Protein AF-E7AC68-F1 (afdb_monomer_lite)

pLDDT: mean 88.87, std 16.56, range [35.25, 98.62]

Sequence (133 aa):
MFVRCMLVILTFMCLEAKDFVIQCQKCIITANLNDAEIAKTKKEMGEEAFYVMADDANYENYDVMSYAEANHIPYVVVSEDYNYLVTPKQRVKMENKWGYWLYTQGKPIKFFLNLFEEDINAYFAIKNPKTPQ

Structure (mmCIF, N/CA/C/O backbone):
data_AF-E7AC68-F1
#
_entry.id   AF-E7AC68-F1
#
loop_
_atom_site.group_PDB
_atom_site.id
_atom_site.type_symbol
_atom_site.label_atom_id
_atom_site.label_alt_id
_atom_site.label_comp_id
_atom_site.label_asym_id
_atom_site.label_entity_id
_atom_site.label_seq_id
_atom_site.pdbx_PDB_ins_code
_atom_site.Cartn_x
_atom_site.Cartn_y
_atom_site.Cartn_z
_atom_site.occupancy
_atom_site.B_iso_or_equiv
_atom_site.auth_seq_id
_atom_site.auth_comp_id
_atom_site.auth_asym_id
_atom_site.auth_atom_id
_atom_site.pdbx_PDB_model_num
ATOM 1 N N . MET A 1 1 ? -34.885 -5.718 -44.916 1.00 35.25 1 MET A N 1
ATOM 2 C CA . MET A 1 1 ? -34.057 -4.720 -45.624 1.00 35.25 1 MET A CA 1
ATOM 3 C C . MET A 1 1 ? -32.816 -4.493 -44.779 1.00 35.25 1 MET A C 1
ATOM 5 O O . MET A 1 1 ? -32.934 -4.009 -43.664 1.00 35.25 1 MET A O 1
ATOM 9 N N . PHE A 1 2 ? -31.675 -4.994 -45.247 1.00 36.91 2 PHE A N 1
ATOM 10 C CA . PHE A 1 2 ? -30.381 -4.894 -44.576 1.00 36.91 2 PHE A CA 1
ATOM 11 C C . PHE A 1 2 ? -29.896 -3.442 -44.608 1.00 36.91 2 PHE A C 1
ATOM 13 O O . PHE A 1 2 ? -29.739 -2.888 -45.693 1.00 36.91 2 PHE A O 1
ATOM 20 N N . VAL A 1 3 ? -29.598 -2.852 -43.450 1.00 38.88 3 VAL A N 1
ATOM 21 C CA . VAL A 1 3 ? -28.710 -1.686 -43.383 1.00 38.88 3 VAL A CA 1
ATOM 22 C C . VAL A 1 3 ? -27.407 -2.161 -42.755 1.00 38.88 3 VAL A C 1
ATOM 24 O O . VAL A 1 3 ? -27.360 -2.586 -41.605 1.00 38.88 3 VAL A O 1
ATOM 27 N N . ARG A 1 4 ? -26.376 -2.182 -43.602 1.00 40.53 4 ARG A N 1
ATOM 28 C CA . ARG A 1 4 ? -24.995 -2.575 -43.322 1.00 40.53 4 ARG A CA 1
ATOM 29 C C . ARG A 1 4 ? -24.424 -1.747 -42.165 1.00 40.53 4 ARG A C 1
ATOM 31 O O . ARG A 1 4 ? -24.218 -0.548 -42.330 1.00 40.53 4 ARG A O 1
ATOM 38 N N . CYS A 1 5 ? -24.071 -2.396 -41.056 1.00 38.50 5 CYS A N 1
ATOM 39 C CA . CYS A 1 5 ? -23.055 -1.874 -40.144 1.00 38.50 5 CYS A CA 1
ATOM 40 C C . CYS A 1 5 ? -21.716 -1.885 -40.888 1.00 38.50 5 CYS A C 1
ATOM 42 O O . CYS A 1 5 ? -21.125 -2.945 -41.101 1.00 38.50 5 CYS A O 1
ATOM 44 N N . MET A 1 6 ? -21.274 -0.716 -41.353 1.00 41.50 6 MET A N 1
ATOM 45 C CA . MET A 1 6 ? -19.919 -0.552 -41.861 1.00 41.50 6 MET A CA 1
ATOM 46 C C . MET A 1 6 ? -18.931 -0.719 -40.708 1.00 41.50 6 MET A C 1
ATOM 48 O O . MET A 1 6 ? -18.963 -0.018 -39.702 1.00 41.50 6 MET A O 1
ATOM 52 N N . LEU A 1 7 ? -18.079 -1.708 -40.920 1.00 47.94 7 LEU A N 1
ATOM 53 C CA . LEU A 1 7 ? -16.932 -2.138 -40.154 1.00 47.94 7 LEU A CA 1
ATOM 54 C C . LEU A 1 7 ? -15.929 -0.977 -39.977 1.00 47.94 7 LEU A C 1
ATOM 56 O O . LEU A 1 7 ? -15.201 -0.644 -40.907 1.00 47.94 7 LEU A O 1
ATOM 60 N N . VAL A 1 8 ? -15.853 -0.388 -38.784 1.00 49.81 8 VAL A N 1
ATOM 61 C CA . VAL A 1 8 ? -14.623 0.257 -38.297 1.00 49.81 8 VAL A CA 1
ATOM 62 C C . VAL A 1 8 ? -14.262 -0.464 -37.011 1.00 49.81 8 VAL A C 1
ATOM 64 O O . VAL A 1 8 ? -14.712 -0.119 -35.923 1.00 49.81 8 VAL A O 1
ATOM 67 N N . ILE A 1 9 ? -13.496 -1.542 -37.169 1.00 51.72 9 ILE A N 1
ATOM 68 C CA . ILE A 1 9 ? -12.857 -2.249 -36.064 1.00 51.72 9 ILE A CA 1
ATOM 69 C C . ILE A 1 9 ? -11.737 -1.331 -35.561 1.00 51.72 9 ILE A C 1
ATOM 71 O O . ILE A 1 9 ? -10.579 -1.467 -35.940 1.00 51.72 9 ILE A O 1
ATOM 75 N N . LEU A 1 10 ? -12.087 -0.360 -34.717 1.00 48.66 10 LEU A N 1
ATOM 76 C CA 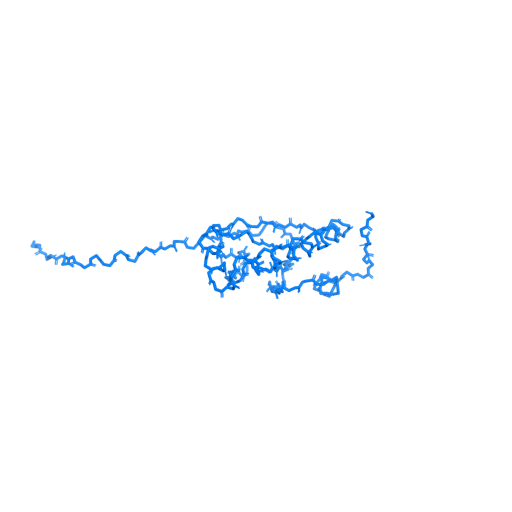. LEU A 1 10 ? -11.217 -0.052 -33.595 1.00 48.66 10 LEU A CA 1
ATOM 77 C C . LEU A 1 10 ? -11.518 -1.141 -32.570 1.00 48.66 10 LEU A C 1
ATOM 79 O O . LEU A 1 10 ? -12.492 -1.052 -31.825 1.00 48.66 10 LEU A O 1
ATOM 83 N N . THR A 1 11 ? -10.697 -2.188 -32.537 1.00 51.22 11 THR A N 1
ATOM 84 C CA . THR A 1 11 ? -10.521 -2.987 -31.323 1.00 51.22 11 THR A CA 1
ATOM 85 C C . THR A 1 11 ? -9.937 -2.064 -30.259 1.00 51.22 11 THR A C 1
ATOM 87 O O . THR A 1 11 ? -8.739 -2.072 -29.990 1.00 51.22 11 THR A O 1
ATOM 90 N N . PHE A 1 12 ? -10.785 -1.224 -29.666 1.00 48.56 12 PHE A N 1
ATOM 91 C CA . PHE A 1 12 ? -10.579 -0.786 -28.301 1.00 48.56 12 PHE A CA 1
ATOM 92 C C . PHE A 1 12 ? -10.606 -2.084 -27.504 1.00 48.56 12 PHE A C 1
ATOM 94 O O . PHE A 1 12 ? -11.666 -2.677 -27.306 1.00 48.56 12 PHE A O 1
ATOM 101 N N . MET A 1 13 ? -9.426 -2.593 -27.150 1.00 41.75 13 MET A N 1
ATOM 102 C CA . MET A 1 13 ? -9.317 -3.591 -26.100 1.00 41.75 13 MET A CA 1
ATOM 103 C C . MET A 1 13 ? -9.904 -2.910 -24.868 1.00 41.75 13 MET A C 1
ATOM 105 O O . MET A 1 13 ? -9.246 -2.096 -24.225 1.00 41.75 13 MET A O 1
ATOM 109 N N . CYS A 1 14 ? -11.192 -3.135 -24.620 1.00 49.16 14 CYS A N 1
ATOM 110 C CA . CYS A 1 14 ? -11.835 -2.728 -23.390 1.00 49.16 14 CYS A CA 1
ATOM 111 C C . CYS A 1 14 ? -11.224 -3.641 -22.333 1.00 49.16 14 CYS A C 1
ATOM 113 O O . CYS A 1 14 ? -11.700 -4.750 -22.114 1.00 49.16 14 CYS A O 1
ATOM 115 N N . LEU A 1 15 ? -10.073 -3.230 -21.797 1.00 53.75 15 LEU A N 1
ATOM 116 C CA . LEU A 1 15 ? -9.443 -3.893 -20.673 1.00 53.75 15 LEU A CA 1
ATOM 117 C C . LEU A 1 15 ? -10.456 -3.761 -19.534 1.00 53.75 15 LEU A C 1
ATOM 119 O O . LEU A 1 15 ? -10.625 -2.674 -18.979 1.00 53.75 15 LEU A O 1
ATOM 123 N N . GLU A 1 16 ? -11.234 -4.815 -19.284 1.00 61.59 16 GLU A N 1
ATOM 124 C CA . GLU A 1 16 ? -12.208 -4.798 -18.202 1.00 61.59 16 GLU A CA 1
ATOM 125 C C . GLU A 1 16 ? -11.437 -4.633 -16.903 1.00 61.59 16 GLU A C 1
ATOM 127 O O . GLU A 1 16 ? -10.664 -5.497 -16.486 1.00 61.59 16 GLU A O 1
ATOM 132 N N . ALA A 1 17 ? -11.595 -3.468 -16.288 1.00 69.56 17 ALA A N 1
ATOM 133 C CA . ALA A 1 17 ? -10.950 -3.208 -15.029 1.00 69.56 17 ALA A CA 1
ATOM 134 C C . ALA A 1 17 ? -11.585 -4.098 -13.959 1.00 69.56 17 ALA A C 1
ATOM 136 O O . ALA A 1 17 ? -12.784 -4.000 -13.704 1.00 69.56 17 ALA A O 1
ATOM 137 N N . LYS A 1 18 ? -10.778 -4.964 -13.342 1.00 88.06 18 LYS A N 1
ATOM 138 C CA . LYS A 1 18 ? -11.257 -5.886 -12.315 1.00 88.06 18 LYS A CA 1
ATOM 139 C C . LYS A 1 18 ? -11.355 -5.197 -10.955 1.00 88.06 18 LYS A C 1
ATOM 141 O O . LYS A 1 18 ? -10.482 -4.413 -10.564 1.00 88.06 18 LYS A O 1
ATOM 146 N N . ASP A 1 19 ? -12.407 -5.555 -10.230 1.00 95.31 19 ASP A N 1
ATOM 147 C CA . ASP A 1 19 ? -12.759 -5.013 -8.921 1.00 95.31 19 ASP A CA 1
ATOM 148 C C . ASP A 1 19 ? -12.363 -5.989 -7.808 1.00 95.31 19 ASP A C 1
ATOM 150 O O . ASP A 1 19 ? -12.799 -7.140 -7.794 1.00 95.31 19 ASP A O 1
ATOM 154 N N . PHE A 1 20 ? -11.556 -5.525 -6.856 1.00 97.00 20 PHE A N 1
ATOM 155 C CA . PHE A 1 20 ? -11.226 -6.261 -5.642 1.00 97.00 20 PHE A CA 1
ATOM 156 C C . PHE A 1 20 ? -12.180 -5.847 -4.519 1.00 97.00 20 PHE A C 1
ATOM 158 O O . PHE A 1 20 ? -12.154 -4.707 -4.050 1.00 97.00 20 PHE A O 1
ATOM 165 N N . VAL A 1 21 ? -13.033 -6.770 -4.071 1.00 97.06 21 VAL A N 1
ATOM 166 C CA . VAL A 1 21 ? -13.990 -6.510 -2.985 1.00 97.06 21 VAL A CA 1
ATOM 167 C C . VAL A 1 21 ? -13.315 -6.730 -1.633 1.00 97.06 21 VAL A C 1
ATOM 169 O O . VAL A 1 21 ? -12.967 -7.857 -1.283 1.00 97.06 21 VAL A O 1
ATOM 172 N N . ILE A 1 22 ? -13.175 -5.664 -0.844 1.00 97.19 22 ILE A N 1
ATOM 173 C CA . ILE A 1 22 ? -12.537 -5.712 0.475 1.00 97.19 22 ILE A CA 1
ATOM 174 C C . ILE A 1 22 ? -13.448 -6.437 1.476 1.00 97.19 22 ILE A C 1
ATOM 176 O O . ILE A 1 22 ? -14.560 -5.989 1.754 1.00 97.19 22 ILE A O 1
ATOM 180 N N . GLN A 1 23 ? -12.944 -7.529 2.060 1.00 95.25 23 GLN A N 1
ATOM 181 C CA . GLN A 1 23 ? -13.667 -8.362 3.037 1.00 95.25 23 GLN A CA 1
ATOM 182 C C . GLN A 1 23 ? -13.300 -8.063 4.504 1.00 95.25 23 GLN A C 1
ATOM 184 O O . GLN A 1 23 ? -13.963 -8.537 5.424 1.00 95.25 23 GLN A O 1
ATOM 189 N N . CYS A 1 24 ? -12.238 -7.292 4.752 1.00 95.69 24 CYS A N 1
ATOM 190 C CA . CYS A 1 24 ? -11.786 -6.948 6.101 1.00 95.69 24 CYS A CA 1
ATOM 191 C C . CYS A 1 24 ? -12.681 -5.850 6.721 1.00 95.69 24 CYS A C 1
ATOM 193 O O . CYS A 1 24 ? -13.267 -5.042 6.006 1.00 95.69 24 CYS A O 1
ATOM 195 N N . GLN A 1 25 ? -12.753 -5.747 8.053 1.00 96.00 25 GLN A N 1
ATOM 196 C CA . GLN A 1 25 ? -13.330 -4.555 8.712 1.00 96.00 25 GLN A CA 1
ATOM 197 C C . GLN A 1 25 ? -12.326 -3.398 8.803 1.00 96.00 25 GLN A C 1
ATOM 199 O O . GLN A 1 25 ? -12.706 -2.227 8.847 1.00 96.00 25 GLN A O 1
ATOM 204 N N . LYS A 1 26 ? -11.040 -3.746 8.851 1.00 97.31 26 LYS A N 1
ATOM 205 C CA . LYS A 1 26 ? -9.886 -2.860 8.927 1.00 97.31 26 LYS A CA 1
ATOM 206 C C . LYS A 1 26 ? -8.702 -3.597 8.305 1.00 97.31 26 LYS A C 1
ATOM 208 O O . LYS A 1 26 ? -8.488 -4.740 8.697 1.00 97.31 26 LYS A O 1
ATOM 213 N N . CYS A 1 27 ? -7.972 -3.001 7.368 1.00 98.44 27 CYS A N 1
ATOM 214 C CA . CYS A 1 27 ? -6.759 -3.605 6.808 1.00 98.44 27 CYS A CA 1
ATOM 215 C C . CYS A 1 27 ? -5.858 -2.584 6.109 1.00 98.44 27 CYS A C 1
ATOM 217 O O . CYS A 1 27 ? -6.299 -1.484 5.758 1.00 98.44 27 CYS A O 1
ATOM 219 N N . ILE A 1 28 ? -4.601 -2.986 5.932 1.00 98.62 28 ILE A N 1
ATOM 220 C CA . ILE A 1 28 ? -3.636 -2.366 5.025 1.00 98.62 28 ILE A CA 1
ATOM 221 C C . ILE A 1 28 ? -3.632 -3.204 3.750 1.00 98.62 28 ILE A C 1
ATOM 223 O O . ILE A 1 28 ? -3.690 -4.433 3.809 1.00 98.62 28 ILE A O 1
ATOM 227 N N . ILE A 1 29 ? -3.632 -2.537 2.606 1.00 98.38 29 ILE A N 1
ATOM 228 C CA . ILE A 1 29 ? -3.738 -3.160 1.294 1.00 98.38 29 ILE A CA 1
ATOM 229 C C . ILE A 1 29 ? -2.581 -2.657 0.432 1.00 98.38 29 ILE A C 1
ATOM 231 O O . ILE A 1 29 ? -2.332 -1.453 0.413 1.00 98.38 29 ILE A O 1
ATOM 235 N N . THR A 1 30 ? -1.923 -3.547 -0.302 1.00 97.25 30 THR A N 1
ATOM 236 C CA . THR A 1 30 ? -0.949 -3.227 -1.359 1.00 97.25 30 THR A CA 1
ATOM 237 C C . THR A 1 30 ? -1.316 -3.954 -2.646 1.00 97.25 30 THR A C 1
ATOM 239 O O . THR A 1 30 ? -2.258 -4.751 -2.663 1.00 97.25 30 THR A O 1
ATOM 242 N N . ALA A 1 31 ? -0.619 -3.663 -3.743 1.00 95.31 31 ALA A N 1
ATOM 243 C CA . ALA A 1 31 ? -0.891 -4.276 -5.035 1.00 95.31 31 ALA A CA 1
ATOM 244 C C . ALA A 1 31 ? 0.391 -4.780 -5.700 1.00 95.31 31 ALA A C 1
ATOM 246 O O . ALA A 1 31 ? 1.417 -4.106 -5.679 1.00 95.31 31 ALA A O 1
ATOM 247 N N . ASN A 1 32 ? 0.301 -5.941 -6.344 1.00 92.38 32 ASN A N 1
ATOM 248 C CA . ASN A 1 32 ? 1.342 -6.414 -7.247 1.00 92.38 32 ASN A CA 1
ATOM 249 C C . ASN A 1 32 ? 1.291 -5.645 -8.567 1.00 92.38 32 ASN A C 1
ATOM 251 O O . ASN A 1 32 ? 0.227 -5.227 -9.027 1.00 92.38 32 ASN A O 1
ATOM 255 N N . LEU A 1 33 ? 2.446 -5.503 -9.202 1.00 91.44 33 LEU A N 1
ATOM 256 C CA . LEU A 1 33 ? 2.567 -4.942 -10.543 1.00 91.44 33 LEU A CA 1
ATOM 257 C C . LEU A 1 33 ? 2.546 -6.067 -11.569 1.00 91.44 33 LEU A C 1
ATOM 259 O O . LEU A 1 33 ? 3.099 -7.137 -11.326 1.00 91.44 33 LEU A O 1
ATOM 263 N N . ASN A 1 34 ? 1.950 -5.812 -12.728 1.00 90.56 34 ASN A N 1
ATOM 264 C CA . ASN A 1 34 ? 2.065 -6.727 -13.858 1.00 90.56 34 ASN A CA 1
ATOM 265 C C . ASN A 1 34 ? 3.364 -6.481 -14.646 1.00 90.56 34 ASN A C 1
ATOM 267 O O . ASN A 1 34 ? 3.996 -5.426 -14.547 1.00 90.56 34 ASN A O 1
ATOM 271 N N . ASP A 1 35 ? 3.729 -7.443 -15.493 1.00 93.00 35 ASP A N 1
ATOM 272 C CA . ASP A 1 35 ? 4.949 -7.387 -16.307 1.00 93.00 35 ASP A CA 1
ATOM 273 C C . ASP A 1 35 ? 5.036 -6.135 -17.191 1.00 93.00 35 ASP A C 1
ATOM 275 O O . ASP A 1 35 ? 6.122 -5.595 -17.405 1.00 93.00 35 ASP A O 1
ATOM 279 N N . ALA A 1 36 ? 3.902 -5.643 -17.705 1.00 92.06 36 ALA A N 1
ATOM 280 C CA . ALA A 1 36 ? 3.873 -4.453 -18.552 1.00 92.06 36 ALA A CA 1
ATOM 281 C C . ALA A 1 36 ? 4.147 -3.171 -17.748 1.00 92.06 36 ALA A C 1
ATOM 283 O O . ALA A 1 36 ? 4.865 -2.290 -18.227 1.00 92.06 36 ALA A O 1
ATOM 284 N N . GLU A 1 37 ? 3.614 -3.075 -16.528 1.00 91.81 37 GLU A N 1
ATOM 285 C CA . GLU A 1 37 ? 3.907 -2.001 -15.576 1.00 91.81 37 GLU A CA 1
ATOM 286 C C . GLU A 1 37 ? 5.392 -2.025 -15.191 1.00 91.81 37 GLU A C 1
ATOM 288 O O . GLU A 1 37 ? 6.068 -1.006 -15.327 1.00 91.81 37 GLU A O 1
ATOM 293 N N . ILE A 1 38 ? 5.933 -3.197 -14.837 1.00 93.94 38 ILE A N 1
ATOM 294 C CA . ILE A 1 38 ? 7.356 -3.381 -14.507 1.00 93.94 38 ILE A CA 1
ATOM 295 C C . ILE A 1 38 ? 8.253 -2.969 -15.680 1.00 93.94 38 ILE A C 1
ATOM 297 O O . ILE A 1 38 ? 9.181 -2.174 -15.512 1.00 93.94 38 ILE A O 1
ATOM 301 N N . ALA A 1 39 ? 7.975 -3.472 -16.886 1.00 96.12 39 ALA A N 1
ATOM 302 C CA . ALA A 1 39 ? 8.764 -3.166 -18.077 1.00 96.12 39 ALA A CA 1
ATOM 303 C C . ALA A 1 39 ? 8.729 -1.670 -18.419 1.00 96.12 39 ALA A C 1
ATOM 305 O O . ALA A 1 39 ? 9.751 -1.093 -18.804 1.00 96.12 39 ALA A O 1
ATOM 306 N N . LYS A 1 40 ? 7.568 -1.026 -18.256 1.00 94.38 40 LYS A N 1
ATOM 307 C CA . LYS A 1 40 ? 7.425 0.418 -18.444 1.00 94.38 40 LYS A CA 1
ATOM 308 C C . LYS A 1 40 ? 8.269 1.189 -17.428 1.00 94.38 40 LYS A C 1
ATOM 310 O O . LYS A 1 40 ? 9.044 2.048 -17.840 1.00 94.38 40 LYS A O 1
ATOM 315 N N . THR A 1 41 ? 8.178 0.855 -16.143 1.00 92.75 41 THR A N 1
ATOM 316 C CA . THR A 1 41 ? 8.941 1.534 -15.088 1.00 92.75 41 THR A CA 1
ATOM 317 C C . THR A 1 41 ? 10.450 1.370 -15.289 1.00 92.75 41 THR A C 1
ATOM 319 O O . THR A 1 41 ? 11.174 2.365 -15.275 1.00 92.75 41 THR A O 1
ATOM 322 N N . LYS A 1 42 ? 10.928 0.156 -15.611 1.00 96.81 42 LYS A N 1
ATOM 323 C CA . LYS A 1 42 ? 12.336 -0.092 -15.977 1.00 96.81 42 LYS A CA 1
ATOM 324 C C . LYS A 1 42 ? 12.802 0.777 -17.143 1.00 96.81 42 LYS A C 1
ATOM 326 O O . LYS A 1 42 ? 13.910 1.306 -17.116 1.00 96.81 42 LYS A O 1
ATOM 331 N N . LYS A 1 43 ? 11.964 0.943 -18.169 1.00 97.31 43 LYS A N 1
ATOM 332 C CA . LYS A 1 43 ? 12.278 1.789 -19.327 1.00 97.31 43 LYS A CA 1
ATOM 333 C C . LYS A 1 43 ? 12.351 3.274 -18.961 1.00 97.31 43 LYS A C 1
ATOM 335 O O . LYS A 1 43 ? 13.164 3.990 -19.537 1.00 97.31 43 LYS A O 1
ATOM 340 N N . GLU A 1 44 ? 11.492 3.736 -18.058 1.00 95.88 44 GLU A N 1
ATOM 341 C CA . GLU A 1 44 ? 11.402 5.148 -17.669 1.00 95.88 44 GLU A CA 1
ATOM 342 C C . GLU A 1 44 ? 12.550 5.586 -16.755 1.00 95.88 44 GLU A C 1
ATOM 344 O O . GLU A 1 44 ? 13.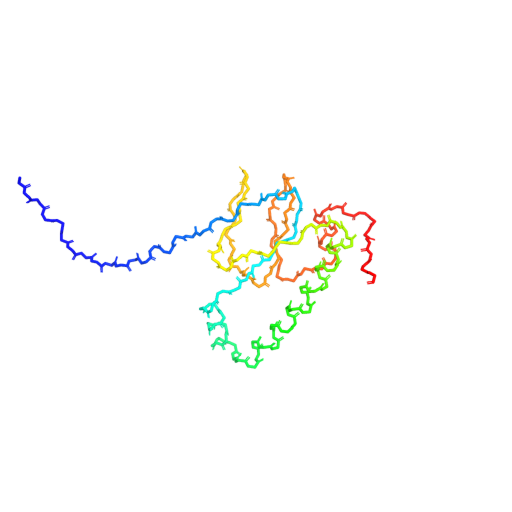061 6.691 -16.929 1.00 95.88 44 GLU A O 1
ATOM 349 N N . MET A 1 45 ? 12.982 4.736 -15.818 1.00 95.62 45 MET A N 1
ATOM 350 C CA . MET A 1 45 ? 13.999 5.106 -14.821 1.00 95.62 45 MET A CA 1
ATOM 351 C C . MET A 1 45 ? 15.368 4.443 -15.016 1.00 95.62 45 MET A C 1
ATOM 353 O O . MET A 1 45 ? 16.346 4.869 -14.407 1.00 95.62 45 MET A O 1
ATOM 357 N N . GLY A 1 46 ? 15.455 3.431 -15.879 1.00 97.62 46 GLY A N 1
ATOM 358 C CA . GLY A 1 46 ? 16.624 2.568 -16.007 1.00 97.62 46 GLY A CA 1
ATOM 359 C C . GLY A 1 46 ? 16.528 1.343 -15.096 1.00 97.62 46 GLY A C 1
ATOM 360 O O . GLY A 1 46 ? 15.954 1.388 -14.010 1.00 97.62 46 GLY A O 1
ATOM 361 N N . GLU A 1 47 ? 17.088 0.226 -15.554 1.00 96.94 47 GLU A N 1
ATOM 362 C CA . GLU A 1 47 ? 16.944 -1.064 -14.874 1.00 96.94 47 GLU A CA 1
ATOM 363 C C . GLU A 1 47 ? 17.647 -1.111 -13.507 1.00 96.94 47 GLU A C 1
ATOM 365 O O . GLU A 1 47 ? 17.052 -1.577 -12.541 1.00 96.94 47 GLU A O 1
ATOM 370 N N . GLU A 1 48 ? 18.853 -0.553 -13.391 1.00 97.19 48 GLU A N 1
ATOM 371 C CA . GLU A 1 48 ? 19.568 -0.470 -12.106 1.00 97.19 48 GLU A CA 1
ATOM 372 C C . GLU A 1 48 ? 18.778 0.341 -11.067 1.00 97.19 48 GLU A C 1
ATOM 374 O O . GLU A 1 48 ? 18.586 -0.098 -9.936 1.00 97.19 48 GLU A O 1
ATOM 379 N N . ALA A 1 49 ? 18.246 1.502 -11.465 1.00 97.19 49 ALA A N 1
ATOM 380 C CA . ALA A 1 49 ? 17.439 2.341 -10.581 1.00 97.19 49 ALA A CA 1
ATOM 381 C C . ALA A 1 49 ? 16.118 1.662 -10.184 1.00 97.19 49 ALA A C 1
ATOM 383 O O . ALA A 1 49 ? 15.664 1.821 -9.053 1.00 97.19 49 ALA A O 1
ATOM 384 N N . PHE A 1 50 ? 15.520 0.883 -11.092 1.00 96.00 50 PHE A N 1
ATOM 385 C CA . PHE A 1 50 ? 14.349 0.071 -10.776 1.00 96.00 50 PHE A CA 1
ATOM 386 C C . PHE A 1 50 ? 14.655 -0.952 -9.680 1.00 96.00 50 PHE A C 1
ATOM 388 O O . PHE A 1 50 ? 13.860 -1.084 -8.756 1.00 96.00 50 PHE A O 1
ATOM 395 N N . TYR A 1 51 ? 15.784 -1.663 -9.756 1.00 96.00 51 TYR A N 1
ATOM 396 C CA . TYR A 1 51 ? 16.113 -2.671 -8.746 1.00 96.00 51 TYR A CA 1
ATOM 397 C C . TYR A 1 51 ? 16.436 -2.063 -7.382 1.00 96.00 51 TYR A C 1
ATOM 399 O O . TYR A 1 51 ? 16.019 -2.634 -6.383 1.00 96.00 51 TYR A O 1
ATOM 407 N N . VAL A 1 52 ? 17.091 -0.898 -7.332 1.00 96.25 52 VAL A N 1
ATOM 408 C CA . VAL A 1 52 ? 17.282 -0.160 -6.069 1.00 96.25 52 VAL A CA 1
ATOM 409 C C . VAL A 1 52 ? 15.931 0.218 -5.458 1.00 96.25 52 VAL A C 1
ATOM 411 O O . VAL A 1 52 ? 15.667 -0.090 -4.304 1.00 96.25 52 VAL A O 1
ATOM 414 N N . MET A 1 53 ? 15.033 0.805 -6.254 1.00 93.12 53 MET A N 1
ATOM 415 C CA . MET A 1 53 ? 13.702 1.197 -5.782 1.00 93.12 53 MET A CA 1
ATOM 416 C C . MET A 1 53 ? 12.844 -0.006 -5.360 1.00 93.12 53 MET A C 1
ATOM 418 O O . MET A 1 53 ? 12.105 0.080 -4.383 1.00 93.12 53 MET A O 1
ATOM 422 N N . ALA A 1 54 ? 12.947 -1.134 -6.065 1.00 93.44 54 ALA A N 1
ATOM 423 C CA . ALA A 1 54 ? 12.247 -2.360 -5.698 1.00 93.44 54 ALA A CA 1
ATOM 424 C C . ALA A 1 54 ? 12.779 -2.961 -4.387 1.00 93.44 54 ALA A C 1
ATOM 426 O O . ALA A 1 54 ? 11.991 -3.495 -3.610 1.00 93.44 54 ALA A O 1
ATOM 427 N N . ASP A 1 55 ? 14.088 -2.877 -4.136 1.00 95.12 55 ASP A N 1
ATOM 428 C CA . ASP A 1 55 ? 14.698 -3.324 -2.881 1.00 95.12 55 ASP A CA 1
ATOM 429 C C . ASP A 1 55 ? 14.228 -2.464 -1.698 1.00 95.12 55 ASP A C 1
ATOM 431 O O . ASP A 1 55 ? 13.721 -3.005 -0.714 1.00 95.12 55 ASP A O 1
ATOM 435 N N . ASP A 1 56 ? 14.256 -1.134 -1.851 1.00 93.88 56 ASP A N 1
ATOM 436 C CA . ASP A 1 56 ? 13.729 -0.191 -0.856 1.00 93.88 56 ASP A CA 1
ATOM 437 C C . ASP A 1 56 ? 12.243 -0.464 -0.567 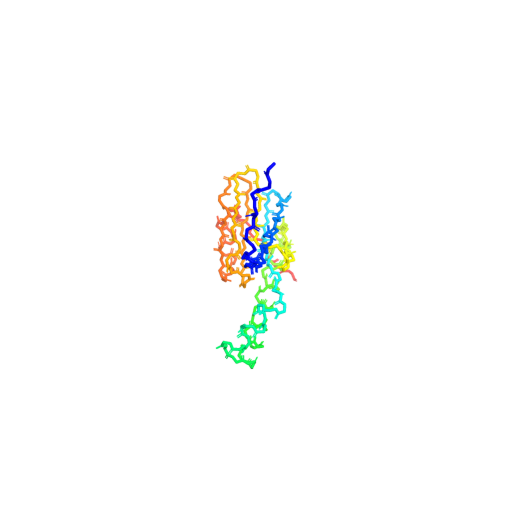1.00 93.88 56 ASP A C 1
ATOM 439 O O . ASP A 1 56 ? 11.833 -0.608 0.585 1.00 93.88 56 ASP A O 1
ATOM 443 N N . ALA A 1 57 ? 11.427 -0.626 -1.615 1.00 92.75 57 ALA A N 1
ATOM 444 C CA . ALA A 1 57 ? 10.007 -0.930 -1.468 1.00 92.75 57 ALA A CA 1
ATOM 445 C C . ALA A 1 57 ? 9.766 -2.281 -0.773 1.00 92.75 57 ALA A C 1
ATOM 447 O O . ALA A 1 57 ? 8.809 -2.420 -0.012 1.00 92.75 57 ALA A O 1
ATOM 448 N N . ASN A 1 58 ? 10.604 -3.292 -1.015 1.00 93.94 58 ASN A N 1
ATOM 449 C CA . ASN A 1 58 ? 10.500 -4.585 -0.337 1.00 93.94 58 ASN A CA 1
ATOM 450 C C . ASN A 1 58 ? 10.842 -4.472 1.151 1.00 93.94 58 ASN A C 1
ATOM 452 O O . ASN A 1 58 ? 10.134 -5.051 1.978 1.00 93.94 58 ASN A O 1
ATOM 456 N N . TYR A 1 59 ? 11.891 -3.718 1.486 1.00 94.62 59 TYR A N 1
ATOM 457 C CA . TYR A 1 59 ? 12.268 -3.441 2.868 1.00 94.62 59 TYR A CA 1
ATOM 458 C C . TYR A 1 59 ? 11.139 -2.706 3.611 1.00 94.62 59 TYR A C 1
ATOM 460 O O . TYR A 1 59 ? 10.690 -3.158 4.663 1.00 94.62 59 TYR A O 1
ATOM 468 N N . GLU A 1 60 ? 10.588 -1.643 3.021 1.00 93.25 60 GLU A N 1
ATOM 469 C CA . GLU A 1 60 ? 9.467 -0.903 3.614 1.00 93.25 60 GLU A CA 1
ATOM 470 C C . GLU A 1 60 ? 8.208 -1.772 3.768 1.00 93.25 60 GLU A C 1
ATOM 472 O O . GLU A 1 60 ? 7.547 -1.739 4.808 1.00 93.25 60 GLU A O 1
ATOM 477 N N . ASN A 1 61 ? 7.887 -2.600 2.767 1.00 94.56 61 ASN A N 1
ATOM 478 C CA . ASN A 1 61 ? 6.763 -3.535 2.847 1.00 94.56 61 ASN A CA 1
ATOM 479 C C . ASN A 1 61 ? 6.935 -4.527 4.005 1.00 94.56 61 ASN A C 1
ATOM 481 O O . ASN A 1 61 ? 5.954 -4.856 4.676 1.00 94.56 61 ASN A O 1
ATOM 485 N N . TYR A 1 62 ? 8.159 -5.008 4.245 1.00 95.12 62 TYR A N 1
ATOM 486 C CA . TYR A 1 62 ? 8.459 -5.898 5.364 1.00 95.12 62 TYR A CA 1
ATOM 487 C C . TYR A 1 62 ? 8.223 -5.209 6.714 1.00 95.12 62 TYR A C 1
ATOM 489 O O . TYR A 1 62 ? 7.572 -5.792 7.587 1.00 95.12 62 TYR A O 1
ATOM 497 N N . ASP A 1 63 ? 8.681 -3.967 6.870 1.00 95.56 63 ASP A N 1
ATOM 498 C CA . ASP A 1 63 ? 8.492 -3.192 8.101 1.00 95.56 63 ASP A CA 1
ATOM 499 C C . ASP A 1 63 ? 6.998 -2.939 8.373 1.00 95.56 63 ASP A C 1
ATOM 501 O O . ASP A 1 63 ? 6.495 -3.223 9.467 1.00 95.56 63 ASP A O 1
ATOM 505 N N . VAL A 1 64 ? 6.242 -2.510 7.354 1.00 97.25 64 VAL A N 1
ATOM 506 C CA . VAL A 1 64 ? 4.788 -2.296 7.461 1.00 97.25 64 VAL A CA 1
ATOM 507 C C . VAL A 1 64 ? 4.053 -3.599 7.779 1.00 97.25 64 VAL A C 1
ATOM 509 O O . VAL A 1 64 ? 3.160 -3.607 8.632 1.00 97.25 64 VAL A O 1
ATOM 512 N N . MET A 1 65 ? 4.402 -4.702 7.113 1.00 96.94 65 MET A N 1
ATOM 513 C CA . MET A 1 65 ? 3.786 -6.009 7.347 1.00 96.94 65 MET A CA 1
ATOM 514 C C . MET A 1 65 ? 4.035 -6.486 8.782 1.00 96.94 65 MET A C 1
ATOM 516 O O . MET A 1 65 ? 3.091 -6.894 9.459 1.00 96.94 65 MET A O 1
ATOM 520 N N . SER A 1 66 ? 5.273 -6.372 9.267 1.00 97.19 66 SER A N 1
ATOM 521 C CA . SER A 1 66 ? 5.660 -6.759 10.629 1.00 97.19 66 SER A CA 1
ATOM 522 C C . SER A 1 66 ? 4.903 -5.942 11.676 1.00 97.19 66 SER A C 1
ATOM 524 O O . SER A 1 66 ? 4.372 -6.476 12.656 1.00 97.19 66 SER A O 1
ATOM 526 N N . TYR A 1 67 ? 4.777 -4.634 11.444 1.00 97.31 67 TYR A N 1
ATOM 527 C CA . TYR A 1 67 ? 3.987 -3.756 12.297 1.00 97.31 67 TYR A CA 1
ATOM 528 C C . TYR A 1 67 ? 2.497 -4.119 12.291 1.00 97.31 67 TYR A C 1
ATOM 530 O O . TYR A 1 67 ? 1.841 -4.160 13.343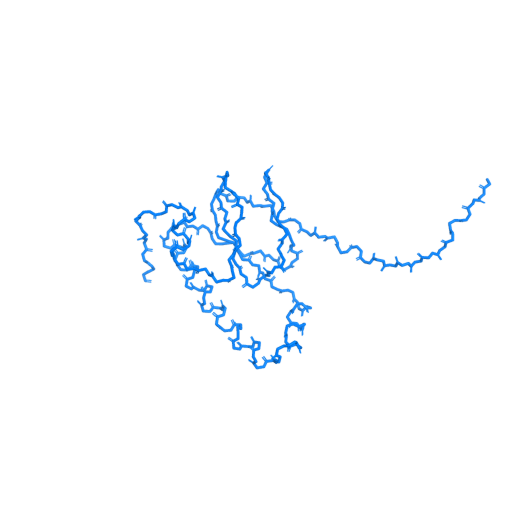 1.00 97.31 67 TYR A O 1
ATOM 538 N N . ALA A 1 68 ? 1.945 -4.385 11.105 1.00 97.31 68 ALA A N 1
ATOM 539 C CA . ALA A 1 68 ? 0.556 -4.781 10.927 1.00 97.31 68 ALA A CA 1
ATOM 540 C C . ALA A 1 68 ? 0.256 -6.083 11.682 1.00 97.31 68 ALA A C 1
ATOM 542 O O . ALA A 1 68 ? -0.739 -6.149 12.409 1.00 97.31 68 ALA A O 1
ATOM 543 N N . GLU A 1 69 ? 1.146 -7.071 11.586 1.00 97.06 69 GLU A N 1
ATOM 544 C CA . GLU A 1 69 ? 1.049 -8.343 12.299 1.00 97.06 69 GLU A CA 1
ATOM 545 C C . GLU A 1 69 ? 1.051 -8.137 13.818 1.00 97.06 69 GLU A C 1
ATOM 547 O O . GLU A 1 69 ? 0.103 -8.550 14.497 1.00 97.06 69 GLU A O 1
ATOM 552 N N . ALA A 1 70 ? 2.031 -7.398 14.351 1.00 96.88 70 ALA A N 1
ATOM 553 C CA . ALA A 1 70 ? 2.105 -7.087 15.779 1.00 96.88 70 ALA A CA 1
ATOM 554 C C . ALA A 1 70 ? 0.803 -6.436 16.288 1.00 96.88 70 ALA A C 1
ATOM 556 O O . ALA A 1 70 ? 0.296 -6.764 17.367 1.00 96.88 70 ALA A O 1
ATOM 557 N N . ASN A 1 71 ? 0.188 -5.569 15.479 1.00 96.50 71 ASN A N 1
ATOM 558 C CA . ASN A 1 71 ? -1.032 -4.833 15.817 1.00 96.50 71 ASN A CA 1
ATOM 559 C C . ASN A 1 71 ? -2.338 -5.511 15.361 1.00 96.50 71 ASN A C 1
ATOM 561 O O . ASN A 1 71 ? -3.414 -4.921 15.508 1.00 96.50 71 ASN A O 1
ATOM 565 N N . HIS A 1 72 ? -2.271 -6.760 14.882 1.00 95.94 72 HIS A N 1
ATOM 566 C CA . HIS A 1 72 ? -3.426 -7.560 14.450 1.00 95.94 72 HIS A CA 1
ATOM 567 C C . HIS A 1 72 ? -4.255 -6.849 13.366 1.00 95.94 72 HIS A C 1
ATOM 569 O O . HIS A 1 72 ? -5.491 -6.834 13.382 1.00 95.94 72 HIS A O 1
ATOM 575 N N . ILE A 1 73 ? -3.558 -6.195 12.442 1.00 97.81 73 ILE A N 1
ATOM 576 C CA . ILE A 1 73 ? -4.118 -5.534 11.272 1.00 97.81 73 ILE A CA 1
ATOM 577 C C . ILE A 1 73 ? -3.863 -6.464 10.083 1.00 97.81 73 ILE A C 1
ATOM 579 O O . ILE A 1 73 ? -2.707 -6.717 9.761 1.00 97.81 73 ILE A O 1
ATOM 583 N N . PRO A 1 74 ? -4.908 -6.972 9.410 1.00 98.25 74 PRO A N 1
ATOM 584 C CA . PRO A 1 74 ? -4.721 -7.745 8.193 1.00 98.25 74 PRO A CA 1
ATOM 585 C C . PRO A 1 74 ? -3.949 -6.940 7.146 1.00 98.25 74 PRO A C 1
ATOM 587 O O . PRO A 1 74 ? -4.294 -5.787 6.864 1.00 98.25 74 PRO A O 1
ATOM 590 N N . TYR A 1 75 ? -2.942 -7.581 6.566 1.00 97.94 75 TYR A N 1
ATOM 591 C CA . TYR A 1 75 ? -2.170 -7.083 5.440 1.00 97.94 75 TYR A CA 1
ATOM 592 C C . TYR A 1 75 ? -2.590 -7.850 4.185 1.00 97.94 75 TYR A C 1
ATOM 594 O O . TYR A 1 75 ? -2.520 -9.079 4.154 1.00 97.94 75 TYR A O 1
ATOM 602 N N . VAL A 1 76 ? -3.110 -7.150 3.181 1.00 97.88 76 VAL A N 1
ATOM 603 C CA . VAL A 1 76 ? -3.711 -7.757 1.987 1.00 97.88 76 VAL A CA 1
ATOM 604 C C . VAL A 1 76 ? -2.920 -7.349 0.756 1.00 97.88 76 VAL A C 1
ATOM 606 O O . VAL A 1 76 ? -2.895 -6.176 0.403 1.00 97.88 76 VAL A O 1
ATOM 609 N N . VAL A 1 77 ? -2.344 -8.327 0.061 1.00 96.25 77 VAL A N 1
ATOM 610 C CA . VAL A 1 77 ? -1.713 -8.105 -1.243 1.00 96.25 77 VAL A CA 1
ATOM 611 C C . VAL A 1 77 ? -2.727 -8.416 -2.335 1.00 96.25 77 VAL A C 1
ATOM 613 O O . VAL A 1 77 ? -3.213 -9.542 -2.460 1.00 96.25 77 VAL A O 1
ATOM 616 N N . VAL A 1 78 ? -3.082 -7.399 -3.108 1.00 96.12 78 VAL A N 1
ATOM 617 C CA . VAL A 1 78 ? -4.008 -7.506 -4.232 1.00 96.12 78 VAL A CA 1
ATOM 618 C C . VAL A 1 78 ? -3.227 -7.890 -5.485 1.00 96.12 78 VAL A C 1
ATOM 620 O O . VAL A 1 78 ? -2.181 -7.318 -5.779 1.00 96.12 78 VAL A O 1
ATOM 623 N N . SER A 1 79 ? -3.743 -8.860 -6.239 1.00 93.25 79 SER A N 1
ATOM 624 C CA . SER A 1 79 ? -3.146 -9.245 -7.521 1.00 93.25 79 SER A CA 1
ATOM 625 C C . SER A 1 79 ? -3.182 -8.089 -8.525 1.00 93.25 79 SER A C 1
ATOM 627 O O . SER A 1 79 ? -4.117 -7.288 -8.562 1.00 93.25 79 SER A O 1
ATOM 629 N N . GLU A 1 80 ? -2.165 -8.063 -9.372 1.00 90.69 80 GLU A N 1
ATOM 630 C CA . GLU A 1 80 ? -1.895 -7.132 -10.458 1.00 90.69 80 GLU A CA 1
ATOM 631 C C . GLU A 1 80 ? -3.051 -6.931 -11.446 1.00 90.69 80 GLU A C 1
ATOM 633 O O . GLU A 1 80 ? -3.138 -5.895 -12.110 1.00 90.69 80 GLU A O 1
ATOM 638 N N . ASP A 1 81 ? -3.951 -7.907 -11.503 1.00 89.75 81 ASP A N 1
ATOM 639 C CA . ASP A 1 81 ? -5.142 -7.941 -12.338 1.00 89.75 81 ASP A CA 1
ATOM 640 C C . ASP A 1 81 ? -6.232 -6.957 -11.891 1.00 89.75 81 ASP A C 1
ATOM 642 O O . ASP A 1 81 ? -7.051 -6.505 -12.701 1.00 89.75 81 ASP A O 1
ATOM 646 N N . TYR A 1 82 ? -6.272 -6.631 -10.599 1.00 93.25 82 TYR A N 1
ATOM 647 C CA . TYR A 1 82 ? -7.264 -5.726 -10.041 1.00 93.25 82 TYR A CA 1
ATOM 648 C C . TYR A 1 82 ? -6.812 -4.278 -10.171 1.00 93.25 82 TYR A C 1
ATOM 650 O O . TYR A 1 82 ? -5.648 -3.938 -9.980 1.00 93.25 82 TYR A O 1
ATOM 658 N N . ASN A 1 83 ? -7.770 -3.402 -10.462 1.00 93.06 83 ASN A N 1
ATOM 659 C CA . ASN A 1 83 ? -7.530 -1.970 -10.647 1.00 93.06 83 ASN A CA 1
ATOM 660 C C . ASN A 1 83 ? -8.405 -1.106 -9.735 1.00 93.06 83 ASN A C 1
ATOM 662 O O . ASN A 1 83 ? -8.251 0.115 -9.711 1.00 93.06 83 ASN A O 1
ATOM 666 N N . TYR A 1 84 ? -9.323 -1.721 -8.987 1.00 96.19 84 TYR A N 1
ATOM 667 C CA . TYR A 1 84 ? -10.224 -1.025 -8.081 1.00 96.19 84 TYR A CA 1
ATOM 668 C C . TYR A 1 84 ? -10.341 -1.735 -6.739 1.00 96.19 84 TYR A C 1
ATOM 670 O O . TYR A 1 84 ? -10.447 -2.955 -6.684 1.00 96.19 84 TYR A O 1
ATOM 678 N N . LEU A 1 85 ? -10.411 -0.946 -5.671 1.00 97.69 85 LEU A N 1
ATOM 679 C CA . LEU A 1 85 ? -10.795 -1.377 -4.333 1.00 97.69 85 LEU A CA 1
ATOM 680 C C . LEU A 1 85 ? -12.270 -1.055 -4.107 1.00 97.69 85 LEU A C 1
ATOM 682 O O . LEU A 1 85 ? -12.686 0.100 -4.248 1.00 97.69 85 LEU A O 1
ATOM 686 N N . VAL A 1 86 ? -13.059 -2.063 -3.748 1.00 97.38 86 VAL A N 1
ATOM 687 C CA . VAL A 1 86 ? -14.514 -1.951 -3.627 1.00 97.38 86 VAL A CA 1
ATOM 688 C C . VAL A 1 86 ? -14.979 -2.293 -2.220 1.00 97.38 86 VAL A C 1
ATOM 690 O O . VAL A 1 86 ? -14.605 -3.302 -1.629 1.00 97.38 86 VAL A O 1
ATOM 693 N N . THR A 1 87 ? -15.852 -1.439 -1.702 1.00 96.25 87 THR A N 1
ATOM 694 C CA . THR A 1 87 ? -16.624 -1.622 -0.470 1.00 96.25 87 THR A CA 1
ATOM 695 C C . THR A 1 87 ? -18.089 -1.294 -0.780 1.00 96.25 87 THR A C 1
ATOM 697 O O . THR A 1 87 ? -18.362 -0.673 -1.809 1.00 96.25 87 THR A O 1
ATOM 700 N N . PRO A 1 88 ? -19.052 -1.573 0.119 1.00 94.00 88 PRO A N 1
ATOM 701 C CA . PRO A 1 88 ? -20.445 -1.167 -0.096 1.00 94.00 88 PRO A CA 1
ATOM 702 C C . PRO A 1 88 ? -20.660 0.345 -0.285 1.00 94.00 88 PRO A C 1
ATOM 704 O O . PRO A 1 88 ? -21.722 0.756 -0.740 1.00 94.00 88 PRO A O 1
ATOM 707 N N . LYS A 1 89 ? -19.688 1.185 0.103 1.00 94.69 89 LYS A N 1
ATOM 708 C CA . LYS A 1 89 ? -19.800 2.653 0.061 1.00 94.69 89 LYS A CA 1
ATOM 709 C C . LYS A 1 89 ? -18.869 3.320 -0.951 1.00 94.69 89 LYS A C 1
ATOM 711 O O . LYS A 1 89 ? -19.015 4.514 -1.188 1.00 94.69 89 LYS A O 1
ATOM 716 N N . GLN A 1 90 ? -17.861 2.612 -1.458 1.00 96.38 90 GLN A N 1
ATOM 717 C CA . GLN A 1 90 ? -16.739 3.216 -2.181 1.00 96.38 90 GLN A CA 1
ATOM 718 C C . GLN A 1 90 ? -16.216 2.267 -3.253 1.00 96.38 90 GLN A C 1
ATOM 720 O O . GLN A 1 90 ? -16.087 1.071 -3.005 1.00 96.38 90 GLN A O 1
ATOM 725 N N . ARG A 1 91 ? -15.840 2.836 -4.397 1.00 96.44 91 ARG A N 1
ATOM 726 C CA . ARG A 1 91 ? -15.065 2.184 -5.453 1.00 96.44 91 ARG A CA 1
ATOM 727 C C . ARG A 1 91 ? -13.901 3.103 -5.801 1.00 96.44 91 ARG A C 1
ATOM 729 O O . ARG A 1 91 ? -14.116 4.169 -6.372 1.00 96.44 91 ARG A O 1
ATOM 736 N N . VAL A 1 92 ? -12.691 2.725 -5.404 1.00 96.56 92 VAL A N 1
ATOM 737 C CA . VAL A 1 92 ? -11.481 3.552 -5.530 1.00 96.56 92 VAL A CA 1
ATOM 738 C C . VAL A 1 92 ? -10.562 2.933 -6.568 1.00 96.56 92 VAL A C 1
ATOM 740 O O . VAL A 1 92 ? -10.235 1.758 -6.458 1.00 96.56 92 VAL A O 1
ATOM 743 N N . LYS A 1 93 ? -10.154 3.710 -7.575 1.00 95.38 93 LYS A N 1
ATOM 744 C CA . LYS A 1 93 ? -9.180 3.264 -8.577 1.00 95.38 93 LYS A CA 1
ATOM 745 C C . LYS A 1 93 ? -7.775 3.244 -7.975 1.00 95.38 93 LYS A C 1
ATOM 747 O O . LYS A 1 93 ? -7.373 4.201 -7.314 1.00 95.38 93 LYS A O 1
ATOM 752 N N . MET A 1 94 ? -7.030 2.174 -8.222 1.00 93.88 94 MET A N 1
ATOM 753 C CA . MET A 1 94 ? -5.635 2.024 -7.811 1.00 93.88 94 MET A CA 1
ATOM 754 C C . MET A 1 94 ? -4.720 2.660 -8.863 1.00 93.88 94 MET A C 1
ATOM 756 O O . MET A 1 94 ? -4.146 1.971 -9.697 1.00 93.88 94 MET A O 1
ATOM 760 N N . GLU A 1 95 ? -4.637 3.995 -8.863 1.00 89.94 95 GLU A N 1
ATOM 761 C CA . GLU A 1 95 ? -3.844 4.750 -9.854 1.00 89.94 95 GLU A CA 1
ATOM 762 C C . GLU A 1 95 ? -2.330 4.501 -9.736 1.00 89.94 95 GLU A C 1
ATOM 764 O O . GLU A 1 95 ? -1.609 4.626 -10.722 1.00 89.94 95 GLU A O 1
ATOM 769 N N . ASN A 1 96 ? -1.848 4.154 -8.540 1.00 89.00 96 ASN A N 1
ATOM 770 C CA . ASN A 1 96 ? -0.451 3.826 -8.279 1.00 89.00 96 ASN A CA 1
ATOM 771 C C . ASN A 1 96 ? -0.370 2.567 -7.413 1.00 89.00 96 ASN A C 1
ATOM 773 O O . ASN A 1 96 ? -0.869 2.579 -6.293 1.00 89.00 96 ASN A O 1
ATOM 777 N N . LYS A 1 97 ? 0.264 1.510 -7.930 1.00 91.31 97 LYS A N 1
ATOM 778 C CA . LYS A 1 97 ? 0.429 0.217 -7.250 1.00 91.31 97 LYS A CA 1
ATOM 779 C C . LYS A 1 97 ? 1.687 0.111 -6.378 1.00 91.31 97 LYS A C 1
ATOM 781 O O . LYS A 1 97 ? 1.823 -0.863 -5.657 1.00 91.31 97 LYS A O 1
ATOM 786 N N . TRP A 1 98 ? 2.543 1.133 -6.365 1.00 91.06 98 TRP A N 1
ATOM 787 C CA . TRP A 1 98 ? 3.748 1.214 -5.527 1.00 91.06 98 TRP A CA 1
ATOM 788 C C . TRP A 1 98 ? 3.486 1.731 -4.104 1.00 91.06 98 TRP A C 1
ATOM 790 O O . TRP A 1 98 ? 4.357 2.348 -3.508 1.00 91.06 98 TRP A O 1
ATOM 800 N N . GLY A 1 99 ? 2.277 1.572 -3.571 1.00 95.00 99 GLY A N 1
ATOM 801 C CA . GLY A 1 99 ? 1.941 2.140 -2.270 1.00 95.00 99 GLY A CA 1
ATOM 802 C C . GLY A 1 99 ? 0.868 1.363 -1.532 1.00 95.00 99 GLY A C 1
ATOM 803 O O . GLY A 1 99 ? 0.519 0.232 -1.875 1.00 95.00 99 GLY A O 1
ATOM 804 N N . TYR A 1 100 ? 0.329 2.019 -0.514 1.00 97.94 100 TYR A N 1
ATOM 805 C CA . TYR A 1 100 ? -0.521 1.418 0.495 1.00 97.94 100 TYR A CA 1
ATOM 806 C C . TYR A 1 100 ? -1.887 2.088 0.517 1.00 97.94 100 TYR A C 1
ATOM 808 O O . TYR A 1 100 ? -2.010 3.315 0.488 1.00 97.94 100 TYR A O 1
ATOM 816 N N . TRP A 1 101 ? -2.932 1.284 0.662 1.00 98.38 101 TRP A N 1
ATOM 817 C CA . TRP A 1 101 ? -4.268 1.759 0.983 1.00 98.38 101 TRP A CA 1
ATOM 818 C C . TRP A 1 101 ? -4.646 1.302 2.379 1.00 98.38 101 TRP A C 1
ATOM 820 O O . TRP A 1 101 ? -4.634 0.110 2.681 1.00 98.38 101 TRP A O 1
ATOM 830 N N . LEU A 1 102 ? -5.048 2.249 3.222 1.00 98.44 102 LEU A N 1
ATOM 831 C CA . LEU A 1 102 ? -5.662 1.929 4.501 1.00 98.44 102 LEU A CA 1
ATOM 832 C C . LEU A 1 102 ? -7.171 2.002 4.372 1.00 98.44 102 LEU A C 1
ATOM 834 O O . LEU A 1 102 ? -7.732 2.951 3.812 1.00 98.44 102 LEU A O 1
ATOM 838 N N . TYR A 1 103 ? -7.821 0.992 4.936 1.00 98.31 103 TYR A N 1
ATOM 839 C CA . TYR A 1 103 ? -9.265 0.911 4.992 1.00 98.31 103 TYR A CA 1
ATOM 840 C C . TYR A 1 103 ? -9.737 0.568 6.400 1.00 98.31 103 TYR A C 1
ATOM 842 O O . TYR A 1 103 ? -9.205 -0.312 7.071 1.00 98.31 103 TYR A O 1
ATOM 850 N N . THR A 1 104 ? -10.775 1.265 6.853 1.00 97.56 104 THR A N 1
ATOM 851 C CA . THR A 1 104 ? -11.607 0.879 7.997 1.00 97.56 104 THR A CA 1
ATOM 852 C C . THR A 1 104 ? -13.057 1.122 7.631 1.00 97.56 104 THR A C 1
ATOM 854 O O . THR A 1 104 ? -13.388 2.156 7.046 1.00 97.56 104 THR A O 1
ATOM 857 N N . GLN A 1 105 ? -13.935 0.196 8.002 1.00 96.12 105 GLN A N 1
ATOM 858 C CA . GLN A 1 105 ? -15.361 0.315 7.745 1.00 96.12 105 GLN A CA 1
ATOM 859 C C . GLN A 1 105 ? -15.900 1.668 8.236 1.00 96.12 105 GLN A C 1
ATOM 861 O O . GLN A 1 105 ? -15.727 2.062 9.386 1.00 96.12 105 GLN A O 1
ATOM 866 N N . GLY A 1 106 ? -16.565 2.392 7.334 1.00 92.75 106 GLY A N 1
ATOM 867 C CA . GLY A 1 106 ? -17.128 3.712 7.624 1.00 92.75 106 GLY A CA 1
ATOM 868 C C . GLY A 1 106 ? -16.171 4.895 7.440 1.00 92.75 106 GLY A C 1
ATOM 869 O O . GLY A 1 106 ? -16.651 6.024 7.484 1.00 92.75 106 GLY A O 1
ATOM 870 N N . LYS A 1 107 ? -14.878 4.673 7.166 1.00 95.50 107 LYS A N 1
ATOM 871 C CA . LYS A 1 107 ? -13.922 5.726 6.788 1.00 95.50 107 LYS A CA 1
ATOM 872 C C . LYS A 1 107 ? -13.610 5.690 5.282 1.00 95.50 107 LYS A C 1
ATOM 874 O O . LYS A 1 107 ? -13.678 4.618 4.675 1.00 95.50 107 LYS A O 1
ATOM 879 N N . PRO A 1 108 ? -13.264 6.831 4.657 1.00 97.00 108 PRO A N 1
ATOM 880 C CA . PRO A 1 108 ? -12.709 6.848 3.305 1.00 97.00 108 PRO A CA 1
ATOM 881 C C . PRO A 1 108 ? -11.434 6.006 3.213 1.00 97.00 108 PRO A C 1
ATOM 883 O O . PRO A 1 108 ? -10.595 6.070 4.117 1.00 97.00 108 PRO A O 1
ATOM 886 N N . ILE A 1 109 ? -11.279 5.238 2.134 1.00 97.94 109 ILE A N 1
ATOM 887 C CA . ILE A 1 109 ? -10.004 4.583 1.814 1.00 97.94 109 ILE A CA 1
ATOM 888 C C . ILE A 1 109 ? -8.968 5.683 1.558 1.00 97.94 109 ILE A C 1
ATOM 890 O O . ILE A 1 109 ? -9.245 6.627 0.815 1.00 97.94 109 ILE A O 1
ATOM 894 N N . LYS A 1 110 ? -7.787 5.576 2.172 1.00 97.81 110 LYS A N 1
ATOM 895 C CA . LYS A 1 110 ? -6.713 6.567 2.019 1.00 97.81 110 LYS A CA 1
ATOM 896 C C . LYS A 1 110 ? -5.462 5.910 1.445 1.00 97.81 110 LYS A C 1
ATOM 898 O O . LYS A 1 110 ? -5.050 4.868 1.942 1.00 97.81 110 LYS A O 1
ATOM 903 N N . PHE A 1 111 ? -4.895 6.531 0.413 1.00 98.00 111 PHE A N 1
ATOM 904 C CA . PHE A 1 111 ? -3.656 6.105 -0.235 1.00 98.00 111 PHE A CA 1
ATOM 905 C C . PHE A 1 111 ? -2.440 6.805 0.377 1.00 98.00 111 PHE A C 1
ATOM 907 O O . PHE A 1 111 ? -2.511 7.994 0.702 1.00 98.00 111 PHE A O 1
ATOM 914 N N . PHE A 1 112 ? -1.340 6.069 0.476 1.00 97.38 112 PHE A N 1
ATOM 915 C CA . PHE A 1 112 ? -0.034 6.529 0.917 1.00 97.38 112 PHE A CA 1
ATOM 916 C C . PHE A 1 112 ? 1.021 5.928 -0.005 1.00 97.38 112 PHE A C 1
ATOM 918 O O . PHE A 1 112 ? 1.007 4.724 -0.239 1.00 97.38 112 PHE A O 1
ATOM 925 N N . LEU A 1 113 ? 1.921 6.760 -0.532 1.00 94.88 113 LEU A N 1
ATOM 926 C CA . LEU A 1 113 ? 3.062 6.253 -1.297 1.00 94.88 113 LEU A CA 1
ATOM 927 C C . LEU A 1 113 ? 4.027 5.521 -0.357 1.00 94.88 113 LEU A C 1
ATOM 929 O O . LEU A 1 113 ? 4.299 4.349 -0.561 1.00 94.88 113 LEU A O 1
ATOM 933 N N . ASN A 1 114 ? 4.407 6.198 0.726 1.00 94.25 114 ASN A N 1
ATOM 934 C CA . ASN A 1 114 ? 5.185 5.641 1.827 1.00 94.25 114 ASN A CA 1
ATOM 935 C C . ASN A 1 114 ? 4.285 5.628 3.063 1.00 94.25 114 ASN A C 1
ATOM 937 O O . ASN A 1 114 ? 3.552 6.600 3.284 1.00 94.25 114 ASN A O 1
ATOM 941 N N . LEU A 1 115 ? 4.315 4.549 3.842 1.00 96.44 115 LEU A N 1
ATOM 942 C CA . LEU A 1 115 ? 3.434 4.371 4.991 1.00 96.44 115 LEU A CA 1
ATOM 943 C C . LEU A 1 115 ? 4.245 4.199 6.274 1.00 96.44 115 LEU A C 1
ATOM 945 O O . LEU A 1 115 ? 4.928 3.196 6.444 1.00 96.44 115 LEU A O 1
ATOM 949 N N . PHE A 1 116 ? 4.116 5.157 7.191 1.00 95.19 116 PHE A N 1
ATOM 950 C CA . PHE A 1 116 ? 4.800 5.127 8.483 1.00 95.19 116 PHE A CA 1
ATOM 951 C C . PHE A 1 116 ? 3.872 4.656 9.609 1.00 95.19 116 PHE A C 1
ATOM 953 O O . PHE A 1 116 ? 2.641 4.704 9.496 1.00 95.19 116 PHE A O 1
ATOM 960 N N . GLU A 1 117 ? 4.448 4.229 10.734 1.00 95.38 117 GLU A N 1
ATOM 961 C CA . GLU A 1 117 ? 3.675 3.787 11.900 1.0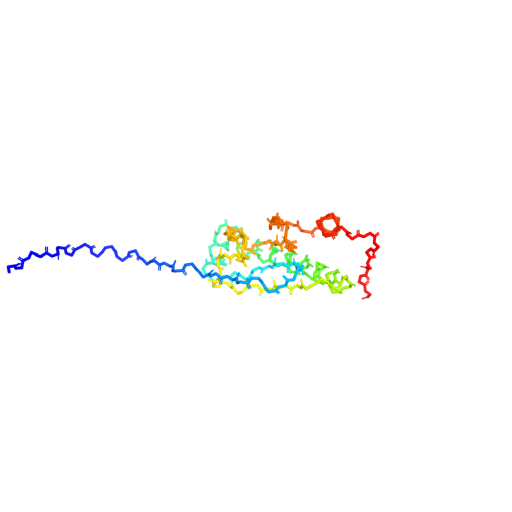0 95.38 117 GLU A CA 1
ATOM 962 C C . GLU A 1 117 ? 2.712 4.875 12.398 1.00 95.38 117 GLU A C 1
ATOM 964 O O . GLU A 1 117 ? 1.577 4.583 12.778 1.00 95.38 117 GLU A O 1
ATOM 969 N N . GLU A 1 118 ? 3.116 6.147 12.363 1.00 95.44 118 GLU A N 1
ATOM 970 C CA . GLU A 1 118 ? 2.291 7.281 12.782 1.00 95.44 118 GLU A CA 1
ATOM 971 C C . GLU A 1 118 ? 1.041 7.434 11.911 1.00 95.44 118 GLU A C 1
ATOM 973 O O . GLU A 1 118 ? -0.041 7.724 12.431 1.00 95.44 118 GLU A O 1
ATOM 978 N N . ASP A 1 119 ? 1.158 7.189 10.604 1.00 97.31 119 ASP A N 1
ATOM 979 C CA . ASP A 1 119 ? 0.035 7.225 9.667 1.00 97.31 119 ASP A CA 1
ATOM 980 C C . ASP A 1 119 ? -0.952 6.088 9.942 1.00 97.31 119 ASP A C 1
ATOM 982 O O . ASP A 1 119 ? -2.171 6.308 9.976 1.00 97.31 119 ASP A O 1
ATOM 986 N N . ILE A 1 120 ? -0.430 4.883 10.197 1.00 97.25 120 ILE A N 1
ATOM 987 C CA . ILE A 1 120 ? -1.218 3.703 10.573 1.00 97.25 120 ILE A CA 1
ATOM 988 C C . ILE A 1 120 ? -1.969 3.983 11.881 1.00 97.25 120 ILE A C 1
ATOM 990 O O . ILE A 1 120 ? -3.190 3.798 11.963 1.00 97.25 120 ILE A O 1
ATOM 994 N N . ASN A 1 121 ? -1.259 4.491 12.888 1.00 97.25 121 ASN A N 1
ATOM 995 C CA . ASN A 1 121 ? -1.809 4.824 14.196 1.00 97.25 121 ASN A CA 1
ATOM 996 C C . ASN A 1 121 ? -2.891 5.895 14.108 1.00 97.25 121 ASN A C 1
ATOM 998 O O . ASN A 1 121 ? -3.974 5.725 14.678 1.00 97.25 121 ASN A O 1
ATOM 1002 N N . ALA A 1 122 ? -2.638 6.969 13.360 1.00 97.31 122 ALA A N 1
ATOM 1003 C CA . ALA A 1 122 ? -3.589 8.054 13.168 1.00 97.31 122 ALA A CA 1
ATOM 1004 C C . ALA A 1 122 ? -4.846 7.578 12.426 1.00 97.31 122 ALA A C 1
ATOM 1006 O O . ALA A 1 122 ? -5.973 7.871 12.842 1.00 97.31 122 ALA A O 1
ATOM 1007 N N . TYR A 1 123 ? -4.683 6.807 11.348 1.00 97.94 123 TYR A N 1
ATOM 1008 C CA . TYR A 1 123 ? -5.810 6.343 10.545 1.00 97.94 123 TYR A CA 1
ATOM 1009 C C . TYR A 1 123 ? -6.679 5.322 11.303 1.00 97.94 123 TYR A C 1
ATOM 1011 O O . TYR A 1 123 ? -7.914 5.437 11.305 1.00 97.94 123 TYR A O 1
ATOM 1019 N N . PHE A 1 124 ? -6.064 4.369 12.010 1.00 96.88 124 PHE A N 1
ATOM 1020 C CA . PHE A 1 124 ? -6.765 3.326 12.771 1.00 96.88 124 PHE A CA 1
ATOM 1021 C C . PHE A 1 124 ? -7.084 3.686 14.226 1.00 96.88 124 PHE A C 1
ATOM 1023 O O . PHE A 1 124 ? -7.749 2.900 14.902 1.00 96.88 124 PHE A O 1
ATOM 1030 N N . ALA A 1 125 ? -6.674 4.868 14.694 1.00 95.75 125 ALA A N 1
ATOM 1031 C CA . ALA A 1 125 ? -6.828 5.326 16.075 1.00 95.75 125 ALA A CA 1
ATOM 1032 C C . ALA A 1 125 ? -6.231 4.352 17.117 1.00 95.75 125 ALA A C 1
ATOM 1034 O O . ALA A 1 125 ? -6.842 4.073 18.153 1.00 95.75 125 ALA A O 1
ATOM 1035 N N . ILE A 1 126 ? -5.034 3.828 16.839 1.00 94.31 126 ILE A N 1
ATOM 1036 C CA . ILE A 1 126 ? -4.293 2.939 17.746 1.00 94.31 126 ILE A CA 1
ATOM 1037 C C . ILE A 1 126 ? -3.630 3.795 18.829 1.00 94.31 126 ILE A C 1
ATOM 1039 O O . ILE A 1 126 ? -2.917 4.745 18.527 1.00 94.31 126 ILE A O 1
ATOM 1043 N N . LYS A 1 127 ? -3.892 3.476 20.102 1.00 91.38 127 LYS A N 1
ATOM 1044 C CA . LYS A 1 127 ? -3.364 4.235 21.253 1.00 91.38 127 LYS A CA 1
ATOM 1045 C C . LYS A 1 127 ? -2.160 3.581 21.926 1.00 91.38 127 LYS A C 1
ATOM 1047 O O . LYS A 1 127 ? -1.349 4.282 22.510 1.00 91.38 127 LYS A O 1
ATOM 1052 N N . ASN A 1 128 ? -2.077 2.254 21.858 1.00 92.00 128 ASN A N 1
ATOM 1053 C CA . ASN A 1 128 ? -1.028 1.452 22.484 1.00 92.00 128 ASN A CA 1
ATOM 1054 C C . ASN A 1 128 ? -0.446 0.517 21.417 1.00 92.00 128 ASN A C 1
ATOM 1056 O O . ASN A 1 128 ? -0.848 -0.651 21.366 1.00 92.00 128 ASN A O 1
ATOM 1060 N N . PRO A 1 129 ? 0.390 1.041 20.506 1.00 92.19 129 PRO A N 1
ATOM 1061 C CA . PRO A 1 129 ? 0.959 0.236 19.441 1.00 92.19 129 PRO A CA 1
ATOM 1062 C C . PRO A 1 129 ? 1.883 -0.834 20.020 1.00 92.19 129 PRO A C 1
ATOM 1064 O O . PRO A 1 129 ? 2.595 -0.601 21.000 1.00 92.19 129 PRO A O 1
ATOM 1067 N N . LYS A 1 130 ? 1.852 -2.022 19.421 1.00 91.25 130 LYS A N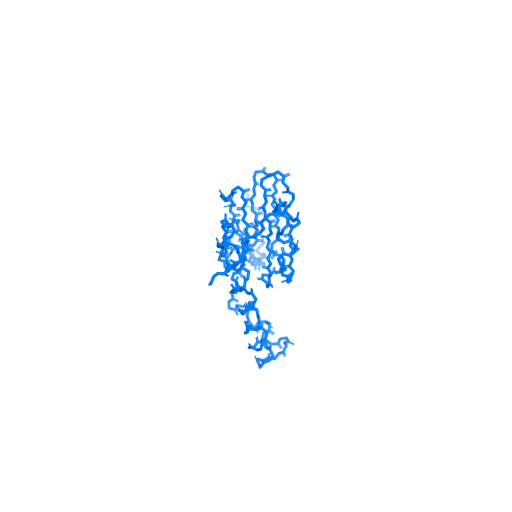 1
ATOM 1068 C CA . LYS A 1 130 ? 2.822 -3.081 19.700 1.00 91.25 130 LYS A CA 1
ATOM 1069 C C . LYS A 1 130 ? 3.973 -2.961 18.712 1.00 91.25 130 LYS A C 1
ATOM 1071 O O . LYS A 1 130 ? 3.731 -2.765 17.523 1.00 91.25 130 LYS A O 1
ATOM 1076 N N . THR A 1 131 ? 5.195 -3.097 19.208 1.00 86.62 131 THR A N 1
ATOM 1077 C CA . THR A 1 131 ? 6.392 -3.193 18.371 1.00 86.62 131 THR A CA 1
ATOM 1078 C C . THR A 1 131 ? 6.553 -4.630 17.866 1.00 86.62 131 THR A C 1
ATOM 1080 O O . THR A 1 131 ? 6.257 -5.559 18.630 1.00 86.62 131 THR A O 1
ATOM 1083 N N . PRO A 1 132 ? 7.019 -4.835 16.621 1.00 83.81 132 PRO A N 1
ATOM 1084 C CA . PRO A 1 132 ? 7.486 -6.143 16.160 1.00 83.81 132 PRO A CA 1
ATOM 1085 C C . PRO A 1 132 ? 8.525 -6.733 17.133 1.00 83.81 132 PRO A C 1
ATOM 1087 O O . PRO A 1 132 ? 9.251 -5.975 17.784 1.00 83.81 132 PRO A O 1
ATOM 1090 N N . GLN A 1 133 ? 8.545 -8.062 17.283 1.00 67.44 133 GLN A N 1
ATOM 1091 C CA . GLN A 1 133 ? 9.504 -8.790 18.132 1.00 67.44 133 GLN A CA 1
ATOM 1092 C C . GLN A 1 133 ? 10.653 -9.365 17.316 1.00 67.44 133 GLN A C 1
ATOM 1094 O O . GLN A 1 133 ? 10.385 -9.798 16.175 1.00 67.44 133 GLN A O 1
#

Organism: Helicobacter felis (strain ATCC 49179 / CCUG 28539 / NCTC 12436 / CS1) (NCBI:txid936155)

Secondary structure (DSSP, 8-state):
----------------PEEEE---SEEEEEEPPPHHHHHHHHHHH-HHHHHHHHHHHHHHHHHHHHHHHHTT--EEEEPTTEEEEEETTEEEE-S-SSSEEEEETTS--EEESS--HHHHHHHHT-SSPPPP-

Foldseek 3Di:
DDDDPDDDPPPPVPLPAAEDEDPDQKAKEAEDADPVRLVVVCVVPNVVVSVVLVVVLVVLVVQVVLQCVQQVHDYYYHYNSHQWYDDPVDTHGCPDRQWMWIDHPPDDIDIDNHDDPVNVCVVVVPDDGGHGD

Radius of gyration: 19.23 Å; chains: 1; bounding box: 54×17×68 Å